Protein AF-A0A370NLX0-F1 (afdb_monomer_lite)

Foldseek 3Di:
DKEKEWADFDDDPVSLPLLLVLCCVPPNDDAPVPPDPVSVPPPSSVVSSVVYHYHHDDDDDPDDIKMKIWDQDPVRDIDIDTDDPVVPDDDPVRVLVVQVSVCVSVVHDPVLSVQLVVCVVVVNNVRSVVSSD

Radius of gyration: 19.08 Å; chains: 1; bounding box: 43×28×51 Å

pLDDT: mean 83.08, std 14.4, range [33.94, 97.5]

Sequence (133 aa):
MLRLTLRHSAGTTKYSVPFMTAYALVHGAPVLDRMDDRVLGDEAVLALAQRVAITENLPDNPGHPLAELTLHAGDGASRHYVFDPMSLKIDEQGIRSKFEQCCAYSSRDGAVVEQAWNAIMQGRIAQALAVLE

Secondary structure (DSSP, 8-state):
-EEEEES-----GGG-HHHHHHHHHHH-S--TTT-SGGGGG-HHHHHHHTTEEEEE-S---SSSPP-EEEEE-TTS-EEEEE--GGGG---HHHHHHHHHHHHHHTT--HHHHHHHHHHHHTT-HHHHHHHH-

Structure (mmCIF, N/CA/C/O backbone):
data_AF-A0A370NLX0-F1
#
_entry.id   AF-A0A370NLX0-F1
#
loop_
_atom_site.group_PDB
_atom_site.id
_atom_site.type_symbol
_atom_site.label_atom_id
_atom_site.label_alt_id
_atom_site.label_comp_id
_atom_site.label_asym_id
_atom_site.label_entity_id
_atom_site.label_seq_id
_atom_site.pdbx_PDB_ins_code
_atom_site.Cartn_x
_atom_site.Cartn_y
_atom_site.Cartn_z
_atom_site.occupancy
_atom_site.B_iso_or_equiv
_atom_site.auth_seq_id
_atom_site.auth_comp_id
_atom_site.auth_asym_id
_atom_site.auth_atom_id
_atom_site.pdbx_PDB_model_num
ATOM 1 N N . MET A 1 1 ? -14.505 -0.691 18.497 1.00 60.09 1 MET A N 1
ATOM 2 C CA . MET A 1 1 ? -14.325 0.631 17.848 1.00 60.09 1 MET A CA 1
ATOM 3 C C . MET A 1 1 ? -12.867 0.724 17.436 1.00 60.09 1 MET A C 1
ATOM 5 O O . MET A 1 1 ? -12.029 0.280 18.211 1.00 60.09 1 MET A O 1
ATOM 9 N N . LEU A 1 2 ? -12.547 1.207 16.237 1.00 63.62 2 LEU A N 1
ATOM 10 C CA . LEU A 1 2 ? -11.152 1.385 15.828 1.00 63.62 2 LEU A CA 1
ATOM 11 C C . LEU A 1 2 ? -10.793 2.858 16.025 1.00 63.62 2 LEU A C 1
ATOM 13 O O . LEU A 1 2 ? -11.513 3.738 15.562 1.00 63.62 2 LEU A O 1
ATOM 17 N N . ARG A 1 3 ? -9.703 3.140 16.728 1.00 65.19 3 ARG A N 1
ATOM 18 C CA . ARG A 1 3 ? -9.207 4.502 16.883 1.00 65.19 3 ARG A CA 1
ATOM 19 C C . ARG A 1 3 ? -7.849 4.587 16.220 1.00 65.19 3 ARG A C 1
ATOM 21 O O . ARG A 1 3 ? -6.907 3.914 16.626 1.00 65.19 3 ARG A O 1
ATOM 28 N N . LEU A 1 4 ? -7.778 5.385 15.173 1.00 59.41 4 LEU A N 1
ATOM 29 C CA . LEU A 1 4 ? -6.555 5.674 14.461 1.00 59.41 4 LEU A CA 1
ATOM 30 C C . LEU A 1 4 ? -6.077 7.057 14.877 1.00 59.41 4 LEU A C 1
ATOM 32 O O . LEU A 1 4 ? -6.850 8.007 14.952 1.00 59.41 4 LEU A O 1
ATOM 36 N N . THR A 1 5 ? -4.797 7.169 15.156 1.00 61.53 5 THR A N 1
ATOM 37 C CA . THR A 1 5 ? -4.191 8.410 15.597 1.00 61.53 5 THR A CA 1
ATOM 38 C C . THR A 1 5 ? -3.148 8.805 14.566 1.00 61.53 5 THR A C 1
ATOM 40 O O . THR A 1 5 ? -2.237 8.035 14.260 1.00 61.53 5 THR A O 1
ATOM 43 N N . LEU A 1 6 ? -3.324 9.984 13.978 1.00 58.28 6 LEU A N 1
ATOM 44 C CA . LEU A 1 6 ? -2.569 10.439 12.817 1.00 58.28 6 LEU A CA 1
ATOM 45 C C . LEU A 1 6 ? -1.998 11.832 13.054 1.00 58.28 6 LEU A C 1
ATOM 47 O O . LEU A 1 6 ? -2.514 12.611 13.855 1.00 58.28 6 LEU A O 1
ATOM 51 N N . ARG A 1 7 ? -0.971 12.173 12.278 1.00 54.81 7 ARG A N 1
ATOM 52 C CA . ARG A 1 7 ? -0.673 13.571 11.953 1.00 54.81 7 ARG A CA 1
ATOM 53 C C . ARG A 1 7 ? -1.624 14.037 10.848 1.00 54.81 7 ARG A C 1
ATOM 55 O O . ARG A 1 7 ? -2.006 13.222 10.014 1.00 54.81 7 ARG A O 1
ATOM 62 N N . HIS A 1 8 ? -1.995 15.316 10.880 1.00 45.94 8 HIS A N 1
ATOM 63 C CA . HIS A 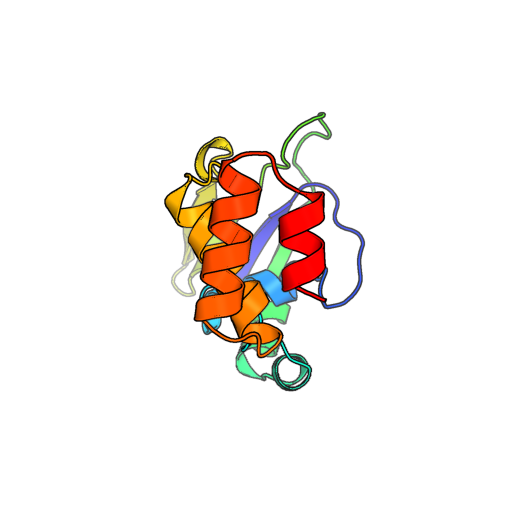1 8 ? -2.893 16.023 9.952 1.00 45.94 8 HIS A CA 1
ATOM 64 C C . HIS A 1 8 ? -3.089 15.328 8.584 1.00 45.94 8 HIS A C 1
ATOM 66 O O . HIS A 1 8 ? -2.131 15.170 7.824 1.00 45.94 8 HIS A O 1
ATOM 72 N N . SER A 1 9 ? -4.325 14.944 8.238 1.00 45.84 9 SER A N 1
ATOM 73 C CA . SER A 1 9 ? -4.642 14.382 6.915 1.00 45.84 9 SER A CA 1
ATOM 74 C C . SER A 1 9 ? -5.835 15.094 6.276 1.00 45.84 9 SER A C 1
ATOM 76 O O . SER A 1 9 ? -6.981 14.861 6.656 1.00 45.84 9 SER A O 1
ATOM 78 N N . ALA A 1 10 ? -5.574 15.928 5.270 1.00 36.59 10 ALA A N 1
ATOM 79 C CA . ALA A 1 10 ? -6.599 16.456 4.374 1.00 36.59 10 ALA A CA 1
ATOM 80 C C . ALA A 1 10 ? -6.546 15.717 3.025 1.00 36.59 10 ALA A C 1
ATOM 82 O O . A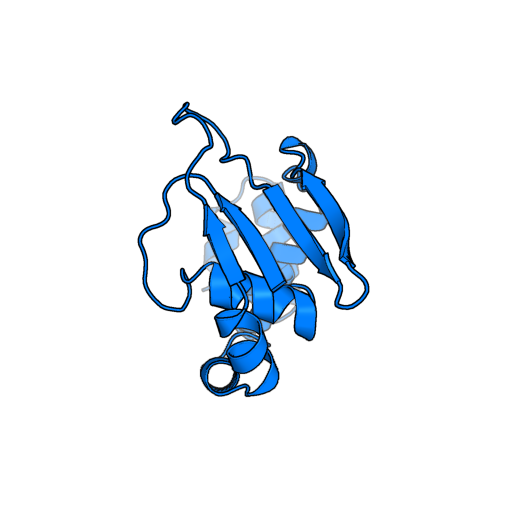LA A 1 10 ? -5.502 15.709 2.373 1.00 36.59 10 ALA A O 1
ATOM 83 N N . GLY A 1 11 ? -7.664 15.128 2.581 1.00 33.94 11 GLY A N 1
ATOM 84 C CA . GLY A 1 11 ? -7.815 14.640 1.203 1.00 33.94 11 GLY A CA 1
ATOM 85 C C . GLY A 1 11 ? -8.965 13.651 0.966 1.00 33.94 11 GLY A C 1
ATOM 86 O O . GLY A 1 11 ? -9.386 12.953 1.878 1.00 33.94 11 GLY A O 1
ATOM 87 N N . THR A 1 12 ? -9.431 13.588 -0.291 1.00 35.47 12 THR A N 1
ATOM 88 C CA . THR A 1 12 ? -10.584 12.830 -0.848 1.00 35.47 12 THR A CA 1
ATOM 89 C C . THR A 1 12 ? -10.526 11.307 -0.638 1.00 35.47 12 THR A C 1
ATOM 91 O O . THR A 1 12 ? -9.562 10.815 -0.104 1.00 35.47 12 THR A O 1
ATOM 94 N N . THR A 1 13 ? -11.519 10.507 -1.042 1.00 46.78 13 THR A N 1
ATOM 95 C CA . THR A 1 13 ? -11.716 9.084 -0.647 1.00 46.78 13 THR A CA 1
ATOM 96 C C . THR A 1 13 ? -10.508 8.131 -0.790 1.00 46.78 13 THR A C 1
ATOM 98 O O . THR A 1 13 ? -10.329 7.267 0.060 1.00 46.78 13 THR A O 1
ATOM 101 N N . LYS A 1 14 ? -9.619 8.316 -1.780 1.00 46.91 14 LYS A N 1
ATOM 102 C CA . LYS A 1 14 ? -8.319 7.595 -1.904 1.00 46.91 14 LYS A CA 1
ATOM 103 C C . LYS A 1 14 ? -7.209 8.107 -0.963 1.00 46.9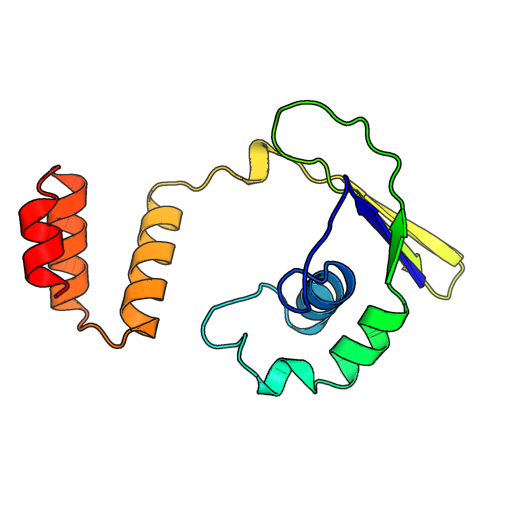1 14 LYS A C 1
ATOM 105 O O . LYS A 1 14 ? -6.166 7.490 -0.797 1.00 46.91 14 LYS A O 1
ATOM 110 N N . TYR A 1 15 ? -7.475 9.238 -0.336 1.00 60.56 15 TYR A N 1
ATOM 111 C CA . TYR A 1 15 ? -6.787 9.869 0.786 1.00 60.56 15 TYR A CA 1
ATOM 112 C C . TYR A 1 15 ? -7.652 9.834 2.069 1.00 60.56 15 TYR A C 1
ATOM 114 O O . TYR A 1 15 ? -7.303 10.469 3.063 1.00 60.56 15 TYR A O 1
ATOM 122 N N . SER A 1 16 ? -8.771 9.089 2.077 1.00 76.56 16 SER A N 1
ATOM 123 C CA . SER A 1 16 ? -9.557 8.862 3.289 1.00 76.56 16 SER A CA 1
ATOM 124 C C . SER A 1 16 ? -8.844 7.803 4.099 1.00 76.56 16 SER A C 1
ATOM 126 O O . SER A 1 16 ? -8.931 6.606 3.814 1.00 76.56 16 SER A O 1
ATOM 128 N N . VAL A 1 17 ? -8.126 8.249 5.122 1.00 82.19 17 VAL A N 1
ATOM 129 C CA . VAL A 1 17 ? -7.456 7.328 6.031 1.00 82.19 17 VAL A CA 1
ATOM 130 C C . VAL A 1 17 ? -8.440 6.331 6.669 1.00 82.19 17 VAL A C 1
ATOM 132 O O . VAL A 1 17 ? -8.116 5.145 6.683 1.00 82.19 17 VAL A O 1
ATOM 135 N N . PRO A 1 18 ? -9.673 6.715 7.069 1.00 88.94 18 PRO A N 1
ATOM 136 C CA . PRO A 1 18 ? -10.682 5.764 7.532 1.00 88.94 18 PRO A CA 1
ATOM 137 C C . PRO A 1 18 ? -10.979 4.647 6.531 1.00 88.94 18 PRO A C 1
ATOM 139 O O . PRO A 1 18 ? -11.005 3.476 6.908 1.00 88.94 18 PRO A O 1
ATOM 142 N N . PHE A 1 19 ? -11.157 4.996 5.254 1.00 89.19 19 PHE A N 1
ATOM 143 C CA . PHE A 1 19 ? -11.440 4.019 4.206 1.00 89.19 19 PHE A CA 1
ATOM 144 C C . PHE A 1 19 ? -10.235 3.111 3.951 1.00 89.19 19 PHE A C 1
ATOM 146 O O . PHE A 1 19 ? -10.378 1.895 3.956 1.00 89.19 19 PHE A O 1
ATOM 153 N N . MET A 1 20 ? -9.038 3.683 3.795 1.00 89.50 20 MET A N 1
ATOM 154 C CA . MET A 1 20 ? -7.819 2.913 3.527 1.00 89.50 20 MET A CA 1
ATOM 155 C C . MET A 1 20 ? -7.452 1.981 4.684 1.00 89.50 20 MET A C 1
ATOM 157 O O . MET A 1 20 ? -7.050 0.841 4.455 1.00 89.50 20 MET A O 1
ATOM 161 N N . THR A 1 21 ? -7.625 2.426 5.932 1.00 89.88 21 THR A N 1
ATOM 162 C CA . THR A 1 21 ? -7.441 1.572 7.111 1.00 89.88 21 THR A CA 1
ATOM 163 C C . THR A 1 21 ? -8.467 0.444 7.142 1.00 89.88 21 THR A C 1
ATOM 165 O O . THR A 1 21 ? -8.095 -0.703 7.379 1.00 89.88 21 THR A O 1
ATOM 168 N N . ALA A 1 22 ? -9.742 0.739 6.880 1.00 91.62 22 ALA A N 1
ATOM 169 C CA . ALA A 1 22 ? -10.780 -0.283 6.827 1.00 91.62 22 ALA A CA 1
ATOM 170 C C . ALA A 1 22 ? -10.523 -1.302 5.709 1.00 91.62 22 ALA A C 1
ATOM 172 O O . ALA A 1 22 ? -10.553 -2.502 5.969 1.00 91.62 22 ALA A O 1
ATOM 173 N N . TYR A 1 23 ? -10.187 -0.837 4.504 1.00 91.81 23 TYR A N 1
ATOM 174 C CA . TYR A 1 23 ? -9.830 -1.691 3.377 1.00 91.81 23 TYR A CA 1
ATOM 175 C C . TYR A 1 23 ? -8.678 -2.626 3.747 1.00 91.81 23 TYR A C 1
ATOM 177 O O . TYR A 1 23 ? -8.794 -3.838 3.578 1.00 91.81 23 TYR A O 1
ATOM 185 N N . ALA A 1 24 ? -7.605 -2.082 4.332 1.00 91.12 24 ALA A N 1
ATOM 186 C CA . ALA A 1 24 ? -6.443 -2.872 4.715 1.00 91.12 24 ALA A CA 1
ATOM 187 C C . ALA A 1 24 ? -6.765 -3.963 5.748 1.00 91.12 24 ALA A C 1
ATOM 189 O O . ALA A 1 24 ? -6.191 -5.050 5.706 1.00 91.12 24 ALA A O 1
ATOM 190 N N . LEU A 1 25 ? -7.698 -3.691 6.663 1.00 90.94 25 LEU A N 1
ATOM 191 C CA . LEU A 1 25 ? -8.142 -4.656 7.668 1.00 90.94 25 LEU A CA 1
ATOM 192 C C . LEU A 1 25 ? -9.079 -5.733 7.104 1.00 90.94 25 LEU A C 1
ATOM 194 O O . LEU A 1 25 ? -9.087 -6.842 7.632 1.00 90.94 25 LEU A O 1
ATOM 198 N N . VAL A 1 26 ? -9.868 -5.422 6.071 1.00 92.31 26 VAL A N 1
ATOM 199 C CA . VAL A 1 26 ? -10.803 -6.377 5.450 1.00 92.31 26 VAL A CA 1
ATOM 200 C C . VAL A 1 26 ? -10.099 -7.244 4.405 1.00 92.31 26 VAL A C 1
ATOM 202 O O . VAL A 1 26 ? -10.255 -8.462 4.414 1.00 92.31 26 VAL A O 1
ATOM 205 N N . HIS A 1 27 ? -9.307 -6.627 3.527 1.00 91.88 27 HIS A N 1
ATOM 206 C CA . HIS A 1 27 ? -8.778 -7.259 2.310 1.00 91.88 27 HIS A CA 1
ATOM 207 C C . HIS A 1 27 ? -7.259 -7.455 2.311 1.00 91.88 27 HIS A C 1
ATOM 209 O O . HIS A 1 27 ? -6.719 -8.118 1.423 1.00 91.88 27 HIS A O 1
ATOM 215 N N . GLY A 1 28 ? -6.554 -6.897 3.296 1.00 90.00 28 GLY A N 1
ATOM 216 C CA . GLY A 1 28 ? -5.095 -6.849 3.312 1.00 90.00 28 GLY A CA 1
ATOM 217 C C . GLY A 1 28 ? -4.533 -5.685 2.491 1.00 90.00 28 GLY A C 1
ATOM 218 O O . GLY A 1 28 ? -5.198 -4.680 2.257 1.00 90.00 28 GLY A O 1
ATOM 219 N N . ALA A 1 29 ? -3.268 -5.787 2.080 1.00 86.19 29 ALA A N 1
ATOM 220 C CA . ALA A 1 29 ? -2.555 -4.668 1.466 1.00 86.19 29 ALA A CA 1
ATOM 221 C C . ALA A 1 29 ? -3.265 -4.122 0.203 1.00 86.19 29 ALA A C 1
ATOM 223 O O . ALA A 1 29 ? -3.685 -4.909 -0.651 1.00 86.19 29 ALA A O 1
ATOM 224 N N . PRO A 1 30 ? -3.373 -2.787 0.044 1.00 84.81 30 PRO A N 1
ATOM 225 C CA . PRO A 1 30 ? -3.858 -2.191 -1.194 1.00 84.81 30 PRO A CA 1
ATOM 226 C C . PRO A 1 30 ? -2.862 -2.454 -2.326 1.00 84.81 30 PRO A C 1
ATOM 228 O O . PRO A 1 30 ? -1.671 -2.172 -2.203 1.00 84.81 30 PRO A O 1
ATOM 231 N N . VAL A 1 31 ? -3.367 -2.990 -3.432 1.00 84.44 31 VAL A N 1
ATOM 232 C CA . VAL A 1 31 ? -2.612 -3.316 -4.648 1.00 84.44 31 VAL A CA 1
ATOM 233 C C . VAL A 1 31 ? -3.390 -2.814 -5.865 1.00 84.44 31 VAL A C 1
ATOM 235 O O . VAL A 1 31 ? -4.615 -2.693 -5.808 1.00 84.44 31 VAL A O 1
ATOM 238 N N . LEU A 1 32 ? -2.678 -2.458 -6.941 1.00 83.44 32 LEU A N 1
ATOM 239 C CA . LEU A 1 32 ? -3.243 -1.730 -8.089 1.00 83.44 32 LEU A CA 1
ATOM 240 C C . LEU A 1 32 ? -4.428 -2.451 -8.749 1.00 83.44 32 LEU A C 1
ATOM 242 O O . LEU A 1 32 ? -5.385 -1.806 -9.158 1.00 83.44 32 LEU A O 1
ATOM 246 N N . ASP A 1 33 ? -4.387 -3.778 -8.816 1.00 80.50 33 ASP A N 1
ATOM 247 C CA . ASP A 1 33 ? -5.411 -4.629 -9.429 1.00 80.50 33 ASP A CA 1
ATOM 248 C C . ASP A 1 33 ? -6.690 -4.778 -8.585 1.00 80.50 33 ASP A C 1
ATOM 250 O O . ASP A 1 33 ? -7.706 -5.254 -9.091 1.00 80.50 33 ASP A O 1
ATOM 254 N N . ARG A 1 34 ? -6.657 -4.382 -7.307 1.00 79.88 34 ARG A N 1
ATOM 255 C CA . ARG A 1 34 ? -7.790 -4.515 -6.370 1.00 79.88 34 ARG A CA 1
ATOM 256 C C . ARG A 1 34 ? -8.362 -3.185 -5.896 1.00 79.88 34 ARG A C 1
ATOM 258 O O . ARG A 1 34 ? -9.378 -3.175 -5.209 1.00 79.88 34 ARG A O 1
ATOM 265 N N . MET A 1 35 ? -7.726 -2.071 -6.247 1.00 81.56 35 MET A N 1
ATOM 266 C CA . MET A 1 35 ? -8.147 -0.735 -5.830 1.00 81.56 35 MET A CA 1
ATOM 267 C C . MET A 1 35 ? -8.787 0.022 -7.000 1.00 81.56 35 MET A C 1
ATOM 269 O O . MET A 1 35 ? -8.276 1.049 -7.444 1.00 81.56 35 MET A O 1
ATOM 273 N N . ASP A 1 36 ? -9.901 -0.516 -7.501 1.00 82.12 36 ASP A N 1
ATOM 274 C CA . ASP A 1 36 ? -10.739 0.105 -8.532 1.00 82.12 36 ASP A CA 1
ATOM 275 C C . ASP A 1 36 ? -12.045 0.678 -7.950 1.00 82.12 36 ASP A C 1
ATOM 277 O O . ASP A 1 36 ? -12.329 0.538 -6.761 1.00 82.12 36 ASP A O 1
ATOM 281 N N . ASP A 1 37 ? -12.863 1.322 -8.784 1.00 83.06 37 ASP A N 1
ATOM 282 C CA . ASP A 1 37 ? -14.086 2.004 -8.341 1.00 83.06 37 ASP A CA 1
ATOM 283 C C . ASP A 1 37 ? -15.109 1.080 -7.660 1.00 83.06 37 ASP A C 1
ATOM 285 O O . ASP A 1 37 ? -15.928 1.553 -6.869 1.00 83.06 37 ASP A O 1
ATOM 289 N N . ARG A 1 38 ? -15.062 -0.239 -7.899 1.00 83.19 38 ARG A N 1
ATOM 290 C CA . ARG A 1 38 ? -15.974 -1.198 -7.251 1.00 83.19 38 ARG A CA 1
ATOM 291 C C . ARG A 1 38 ? -15.728 -1.260 -5.751 1.00 83.19 38 ARG A C 1
ATOM 293 O O . ARG A 1 38 ? -16.671 -1.446 -4.986 1.00 83.19 38 ARG A O 1
ATOM 300 N N . VAL A 1 39 ? -14.483 -1.049 -5.324 1.00 85.44 39 VAL A N 1
ATOM 301 C CA . VAL A 1 39 ? -14.107 -1.075 -3.909 1.00 85.44 39 VAL A CA 1
ATOM 302 C C . VAL A 1 39 ? -14.793 0.030 -3.109 1.00 85.44 39 VAL A C 1
ATOM 304 O O . VAL A 1 39 ? -15.046 -0.131 -1.918 1.00 85.44 39 VAL A O 1
ATOM 307 N N . LEU A 1 40 ? -15.148 1.142 -3.761 1.00 85.06 40 LEU A N 1
ATOM 308 C CA . LEU A 1 40 ? -15.808 2.279 -3.118 1.00 85.06 40 LEU A CA 1
ATOM 309 C C . LEU A 1 40 ? -17.220 1.934 -2.625 1.00 85.06 40 LEU A C 1
ATOM 311 O O . LEU A 1 40 ? -17.733 2.617 -1.740 1.00 85.06 40 LEU A O 1
ATOM 315 N N . GLY A 1 41 ? -17.836 0.891 -3.190 1.00 88.56 41 GLY A N 1
ATOM 316 C CA . GLY A 1 41 ? -19.139 0.369 -2.786 1.00 88.56 41 GLY A CA 1
ATOM 317 C C . GLY A 1 41 ? -19.076 -0.850 -1.864 1.00 88.56 41 GLY A C 1
ATOM 318 O O . GLY A 1 41 ? -20.121 -1.425 -1.579 1.00 88.56 41 GLY A O 1
ATOM 319 N N . ASP A 1 42 ? -17.890 -1.275 -1.417 1.00 92.00 42 ASP A N 1
ATOM 320 C CA . ASP A 1 42 ? -17.751 -2.462 -0.571 1.00 92.00 42 ASP A CA 1
ATOM 321 C C . ASP A 1 42 ? -18.375 -2.230 0.815 1.00 92.00 42 ASP A C 1
ATOM 323 O O . ASP A 1 42 ? -17.862 -1.465 1.636 1.00 92.00 42 ASP A O 1
ATOM 327 N N . GLU A 1 43 ? -19.490 -2.911 1.087 1.00 94.69 43 GLU A N 1
ATOM 328 C CA . GLU A 1 43 ? -20.261 -2.746 2.322 1.00 94.69 43 GLU A CA 1
ATOM 329 C C . GLU A 1 43 ? -19.455 -3.073 3.584 1.00 94.69 43 GLU A C 1
ATOM 331 O O . GLU A 1 43 ? -19.610 -2.393 4.601 1.00 94.69 43 GLU A O 1
ATOM 336 N N . ALA A 1 44 ? -18.569 -4.074 3.539 1.00 93.38 44 ALA A N 1
ATOM 337 C CA . ALA A 1 44 ? -17.758 -4.457 4.690 1.00 93.38 44 ALA A CA 1
ATOM 338 C C . ALA A 1 44 ? -16.700 -3.389 4.992 1.00 93.38 44 ALA A C 1
ATOM 340 O O . ALA A 1 44 ? -16.496 -3.020 6.156 1.00 93.38 44 ALA A O 1
ATOM 341 N N . VAL A 1 45 ? -16.072 -2.845 3.946 1.00 92.50 45 VAL A N 1
ATOM 342 C CA . VAL A 1 45 ? -15.119 -1.735 4.069 1.00 92.50 45 VAL A CA 1
ATOM 343 C C . VAL A 1 45 ? -15.825 -0.482 4.578 1.00 92.50 45 VAL A C 1
ATOM 345 O O . VAL A 1 45 ? -15.352 0.134 5.532 1.00 92.50 45 VAL A O 1
ATOM 348 N N . LEU A 1 46 ? -16.979 -0.124 4.011 1.00 92.06 46 LEU A N 1
ATOM 349 C CA . LEU A 1 46 ? -17.752 1.050 4.421 1.00 92.06 46 LEU A CA 1
ATOM 350 C C . LEU A 1 46 ? -18.235 0.941 5.875 1.00 92.06 46 LEU A C 1
ATOM 352 O O . LEU A 1 46 ? -18.080 1.890 6.649 1.00 92.06 46 LEU A O 1
ATOM 356 N N . ALA A 1 47 ? -18.758 -0.219 6.281 1.00 92.81 47 ALA A N 1
ATOM 357 C CA . ALA A 1 47 ? -19.200 -0.464 7.652 1.00 92.81 47 ALA A CA 1
ATOM 358 C C . ALA A 1 47 ? -18.043 -0.381 8.659 1.00 92.81 47 ALA A C 1
ATOM 360 O O . ALA A 1 47 ? -18.212 0.144 9.764 1.00 92.81 47 ALA A O 1
ATOM 361 N N . LEU A 1 48 ? -16.853 -0.873 8.300 1.00 91.56 48 LEU A N 1
ATOM 362 C CA . LEU A 1 48 ? -15.680 -0.752 9.161 1.00 91.56 48 LEU A CA 1
ATOM 363 C C . LEU A 1 48 ? -15.130 0.681 9.180 1.00 91.56 48 LEU A C 1
ATOM 365 O O . LEU A 1 48 ? -14.776 1.164 10.255 1.00 91.56 48 LEU A O 1
ATOM 369 N N . ALA A 1 49 ? -15.122 1.382 8.044 1.00 91.25 49 ALA A N 1
ATOM 370 C CA . ALA A 1 49 ? -14.654 2.764 7.926 1.00 91.25 49 ALA A CA 1
ATOM 371 C C . ALA A 1 49 ? -15.437 3.716 8.842 1.00 91.25 49 ALA A C 1
ATOM 373 O O . ALA A 1 49 ? -14.835 4.557 9.507 1.00 91.25 49 ALA A O 1
ATOM 374 N N . GLN A 1 50 ? -16.755 3.527 8.972 1.00 90.19 50 GLN A N 1
ATOM 375 C CA . GLN A 1 50 ? -17.603 4.296 9.899 1.00 90.19 50 GLN A CA 1
ATOM 376 C C . GLN A 1 50 ? -17.210 4.128 11.377 1.00 90.19 50 GLN A C 1
ATOM 378 O O . GLN A 1 50 ? -17.589 4.936 12.223 1.00 90.19 50 GLN A O 1
ATOM 383 N N . ARG A 1 51 ? -16.456 3.077 11.712 1.00 90.81 51 ARG A N 1
ATOM 384 C CA . ARG A 1 51 ? -16.001 2.777 13.077 1.00 90.81 51 ARG A CA 1
ATOM 385 C C . ARG A 1 51 ? -14.581 3.265 13.345 1.00 90.81 51 ARG A C 1
ATOM 387 O O . ARG A 1 51 ? -14.100 3.034 14.458 1.00 90.81 51 ARG A O 1
ATOM 394 N N . VAL A 1 52 ? -13.923 3.872 12.353 1.00 89.25 52 VAL A N 1
ATOM 395 C CA . VAL A 1 52 ? -12.583 4.451 12.466 1.00 89.25 52 VAL A CA 1
ATOM 396 C C . VAL A 1 52 ? -12.704 5.906 12.903 1.00 89.25 52 VAL A C 1
ATOM 398 O O . VAL A 1 52 ? -13.207 6.749 12.167 1.00 89.25 52 VAL A O 1
ATOM 401 N N . ALA A 1 53 ? -12.217 6.210 14.100 1.00 86.19 53 ALA A N 1
ATOM 402 C CA . ALA A 1 53 ? -12.090 7.582 14.583 1.00 86.19 53 ALA A CA 1
ATOM 403 C C . ALA A 1 53 ? -10.647 8.063 14.421 1.00 86.19 53 ALA A C 1
ATOM 405 O O . ALA A 1 53 ? -9.736 7.352 14.843 1.00 86.19 53 ALA A O 1
ATOM 406 N N . ILE A 1 54 ? -10.447 9.262 13.867 1.00 83.31 54 ILE A N 1
ATOM 407 C CA . ILE A 1 54 ? -9.127 9.900 13.773 1.00 83.31 54 ILE A CA 1
ATOM 408 C C . ILE A 1 54 ? -8.877 10.741 15.025 1.00 83.31 54 ILE A C 1
ATOM 410 O O . ILE A 1 54 ? -9.761 11.450 15.501 1.00 83.31 54 ILE A O 1
ATOM 414 N N . THR A 1 55 ? -7.675 10.661 15.584 1.00 79.31 55 THR A N 1
ATOM 415 C CA . THR A 1 55 ? -7.193 11.577 16.623 1.00 79.31 55 THR A CA 1
ATOM 416 C C . THR A 1 55 ? -5.917 12.254 16.152 1.00 79.31 55 THR A C 1
ATOM 418 O O . THR A 1 55 ? -4.954 11.580 15.805 1.00 79.31 55 THR A O 1
ATOM 421 N N . GLU A 1 56 ? -5.912 13.583 16.155 1.00 74.31 56 GLU A N 1
ATOM 422 C CA . GLU A 1 56 ? -4.761 14.397 15.765 1.00 74.31 56 GLU A CA 1
ATOM 423 C C . GLU A 1 56 ? -4.021 14.874 17.016 1.00 74.31 56 GLU A C 1
ATOM 425 O O . GLU A 1 56 ? -4.330 15.922 17.575 1.00 74.31 56 GLU A O 1
ATOM 430 N N . ASN A 1 57 ? -3.094 14.066 17.524 1.00 71.19 57 ASN A N 1
ATOM 431 C CA . ASN A 1 57 ? -2.363 14.374 18.763 1.00 71.19 57 ASN A CA 1
ATOM 432 C C . ASN A 1 57 ? -0.839 14.203 18.632 1.00 71.19 57 ASN A C 1
ATOM 434 O O . ASN A 1 57 ? -0.121 14.343 19.622 1.00 71.19 57 ASN A O 1
ATOM 438 N N . LEU A 1 58 ? -0.348 13.879 17.433 1.00 67.06 58 LEU A N 1
ATOM 439 C CA . LEU A 1 58 ? 1.072 13.672 17.181 1.00 67.06 58 LEU A CA 1
ATOM 440 C C . LEU A 1 58 ? 1.742 15.007 16.815 1.00 67.06 58 LEU A C 1
ATOM 442 O O . LEU A 1 58 ? 1.169 15.776 16.043 1.00 67.06 58 LEU A O 1
ATOM 446 N N . PRO A 1 59 ? 2.950 15.290 17.338 1.00 66.56 59 PRO A N 1
ATOM 447 C CA . PRO A 1 59 ? 3.631 16.565 17.123 1.00 66.56 59 PRO A CA 1
ATOM 448 C C . PRO A 1 59 ? 3.960 16.779 15.645 1.00 66.56 59 PRO A C 1
ATOM 450 O O . PRO A 1 59 ? 4.411 15.851 14.977 1.00 66.56 59 PRO A O 1
ATOM 453 N N . ASP A 1 60 ? 3.778 17.998 15.142 1.00 64.88 60 ASP A N 1
ATOM 454 C CA . ASP A 1 60 ? 4.074 18.350 13.752 1.00 64.88 60 ASP A CA 1
ATOM 455 C C . ASP A 1 60 ? 5.574 18.639 13.566 1.00 64.88 60 ASP A C 1
ATOM 457 O O . ASP A 1 60 ? 6.043 19.763 13.722 1.00 64.88 60 ASP A O 1
ATOM 461 N N . ASN A 1 61 ? 6.347 17.581 13.303 1.00 63.56 61 ASN A N 1
ATOM 462 C CA . ASN A 1 61 ? 7.796 17.647 13.086 1.00 63.56 61 ASN A CA 1
ATOM 463 C C . ASN A 1 61 ? 8.167 17.155 11.674 1.00 63.56 61 ASN A C 1
ATOM 465 O O . ASN A 1 61 ? 7.572 16.177 11.213 1.00 63.56 61 ASN A O 1
ATOM 469 N N . PRO A 1 62 ? 9.196 17.720 11.014 1.00 62.47 62 PRO A N 1
ATOM 470 C CA . PRO A 1 62 ? 9.669 17.227 9.720 1.00 62.47 62 PRO A CA 1
ATOM 471 C C . PRO A 1 62 ? 10.125 15.757 9.796 1.00 62.47 62 PRO A C 1
ATOM 473 O O . PRO A 1 62 ? 10.790 15.355 10.750 1.00 62.47 62 PRO A O 1
ATOM 476 N N . GLY A 1 63 ? 9.769 14.955 8.786 1.00 65.38 63 GLY A N 1
ATOM 477 C CA . GLY A 1 63 ? 10.076 13.520 8.706 1.00 65.38 63 GLY A CA 1
ATOM 478 C C . GLY A 1 63 ? 8.864 12.666 8.318 1.00 65.38 63 GLY A C 1
ATOM 479 O O . GLY A 1 63 ? 7.806 13.196 7.979 1.00 65.38 63 GLY A O 1
ATOM 480 N N . HIS A 1 64 ? 9.008 11.336 8.354 1.00 59.19 64 HIS A N 1
ATOM 481 C CA . HIS A 1 64 ? 7.881 10.429 8.113 1.00 59.19 64 HIS A CA 1
ATOM 482 C C . HIS A 1 64 ? 6.836 10.573 9.229 1.00 59.19 64 HIS A C 1
ATOM 484 O O . HIS A 1 64 ? 7.204 10.539 10.408 1.00 59.19 64 HIS A O 1
ATOM 490 N N . PRO A 1 65 ? 5.544 10.732 8.890 1.00 64.44 65 PRO A N 1
ATOM 491 C CA . PRO A 1 65 ? 4.511 10.853 9.900 1.00 64.44 65 PRO A CA 1
ATOM 492 C C . PRO A 1 65 ? 4.417 9.540 10.676 1.00 64.44 65 PRO A C 1
ATOM 494 O O . PRO A 1 65 ? 4.239 8.471 10.093 1.00 64.44 65 PRO A O 1
ATOM 497 N N . LEU A 1 66 ? 4.541 9.625 12.001 1.00 70.56 66 LEU A N 1
ATOM 498 C CA . LEU A 1 66 ? 4.166 8.515 12.866 1.00 70.56 66 LEU A CA 1
ATOM 499 C C . LEU A 1 66 ? 2.657 8.290 12.721 1.00 70.56 66 LEU A C 1
ATOM 501 O O . LEU A 1 66 ? 1.885 9.246 12.618 1.00 70.56 66 LEU A O 1
ATOM 505 N N . ALA A 1 67 ? 2.258 7.025 12.700 1.00 76.44 67 ALA A N 1
ATOM 506 C CA . ALA A 1 67 ? 0.868 6.616 12.760 1.00 76.44 67 ALA A CA 1
ATOM 507 C C . ALA A 1 67 ? 0.730 5.599 13.886 1.00 76.44 67 ALA A C 1
ATOM 509 O O . ALA A 1 67 ? 1.537 4.674 14.010 1.00 76.44 67 ALA A O 1
ATOM 510 N N . GLU A 1 68 ? -0.297 5.774 14.703 1.00 85.75 68 GLU A N 1
ATOM 511 C CA . GLU A 1 68 ? -0.632 4.828 15.754 1.00 85.75 68 GLU A CA 1
ATOM 512 C C . GLU A 1 68 ? -2.031 4.282 15.502 1.00 85.75 68 GLU A C 1
ATOM 514 O O . GLU A 1 68 ? -2.959 5.008 15.133 1.00 85.75 68 GLU A O 1
ATOM 519 N N . LEU A 1 69 ? -2.198 2.986 15.725 1.00 87.94 69 LEU A N 1
ATOM 520 C CA . LEU A 1 69 ? -3.469 2.302 15.595 1.00 87.94 69 LEU A CA 1
ATOM 521 C C . LEU A 1 69 ? -3.843 1.681 16.934 1.00 87.94 69 LEU A C 1
ATOM 523 O O . LEU A 1 69 ? -3.123 0.844 17.471 1.00 87.94 69 LEU A O 1
ATOM 527 N N . THR A 1 70 ? -5.011 2.049 17.448 1.00 89.88 70 THR A N 1
ATOM 528 C CA . THR A 1 70 ? -5.613 1.413 18.617 1.00 89.88 70 THR A CA 1
ATOM 529 C C . THR A 1 70 ? -6.875 0.665 18.211 1.00 89.88 70 THR A C 1
ATOM 531 O O . THR A 1 70 ? -7.863 1.239 17.750 1.00 89.88 70 THR A O 1
ATOM 534 N N . LEU A 1 71 ? -6.859 -0.647 18.404 1.00 89.56 71 LEU A N 1
ATOM 535 C CA . LEU A 1 71 ? -8.003 -1.519 18.190 1.00 89.56 71 LEU A CA 1
ATOM 536 C C . LEU A 1 71 ? -8.715 -1.750 19.520 1.00 89.56 71 LEU A C 1
ATOM 538 O O . LEU A 1 71 ? -8.119 -2.322 20.427 1.00 89.56 71 LEU A O 1
ATOM 542 N N . HIS A 1 72 ? -9.989 -1.363 19.619 1.00 88.88 72 HIS A N 1
ATOM 543 C CA . HIS A 1 72 ? -10.851 -1.732 20.744 1.00 88.88 72 HIS A CA 1
ATOM 544 C C . HIS A 1 72 ? -11.796 -2.862 20.329 1.00 88.88 72 HIS A C 1
ATOM 546 O O . HIS A 1 72 ? -12.671 -2.668 19.468 1.00 88.88 72 HIS A O 1
ATOM 552 N N . ALA A 1 73 ? -11.621 -4.024 20.950 1.00 81.88 73 ALA A N 1
ATOM 553 C CA . ALA A 1 73 ? -12.467 -5.194 20.776 1.00 81.88 73 ALA A CA 1
ATOM 554 C C . ALA A 1 73 ? -13.777 -5.066 21.579 1.00 81.88 73 ALA A C 1
ATOM 556 O O . ALA A 1 73 ? -13.913 -4.228 22.472 1.00 81.88 73 ALA A O 1
ATOM 557 N N . GLY A 1 74 ? -14.788 -5.853 21.197 1.00 77.62 74 GLY A N 1
ATOM 558 C CA . GLY A 1 74 ? -16.124 -5.811 21.811 1.00 77.62 74 GLY A CA 1
ATOM 559 C C . GLY A 1 74 ? -16.179 -6.361 23.240 1.00 77.62 74 GLY A C 1
ATOM 560 O O . GLY A 1 74 ? -17.148 -6.114 23.945 1.00 77.62 74 GLY A O 1
ATOM 561 N N . ASP A 1 75 ? -15.133 -7.064 23.664 1.00 83.50 75 ASP A N 1
ATOM 562 C CA . ASP A 1 75 ? -14.923 -7.589 25.017 1.00 83.50 75 ASP A CA 1
ATOM 563 C C . ASP A 1 75 ? -14.272 -6.564 25.968 1.00 83.50 75 ASP A C 1
ATOM 565 O O . ASP A 1 75 ? -13.982 -6.879 27.119 1.00 83.50 75 ASP A O 1
ATOM 569 N N . GLY A 1 76 ? -14.029 -5.337 25.493 1.00 80.62 76 GLY A N 1
ATOM 570 C CA . GLY A 1 76 ? -13.354 -4.283 26.248 1.00 80.62 76 GLY A CA 1
ATOM 571 C C . GLY A 1 76 ? -11.825 -4.324 26.165 1.00 80.62 76 GLY A C 1
ATOM 572 O O . GLY A 1 76 ? -11.180 -3.401 26.662 1.00 80.62 76 GLY A O 1
ATOM 573 N N . ALA A 1 77 ? -11.226 -5.323 25.508 1.00 86.50 77 ALA A N 1
ATOM 574 C CA . ALA A 1 77 ? -9.784 -5.365 25.301 1.00 86.50 77 ALA A CA 1
ATOM 575 C C . ALA A 1 77 ? -9.328 -4.295 24.296 1.00 86.50 77 ALA A C 1
ATOM 577 O O . ALA A 1 77 ? -10.011 -3.995 23.310 1.00 86.50 77 ALA A O 1
ATOM 578 N N . SER A 1 78 ? -8.133 -3.742 24.516 1.00 89.44 78 SER A N 1
ATOM 579 C CA . SER A 1 78 ? -7.476 -2.840 23.572 1.00 89.44 78 SER A CA 1
ATOM 580 C C . SER A 1 78 ? -6.107 -3.368 23.154 1.00 89.44 78 SER A C 1
ATOM 582 O O . SER A 1 78 ? -5.381 -3.980 23.936 1.00 89.44 78 SER A O 1
ATOM 584 N N . ARG A 1 79 ? -5.755 -3.142 21.889 1.00 90.25 79 ARG A N 1
ATOM 585 C CA . ARG A 1 79 ? -4.412 -3.386 21.354 1.00 90.25 79 ARG A CA 1
ATOM 586 C C . ARG A 1 79 ? -3.914 -2.116 20.697 1.00 90.25 79 ARG A C 1
ATOM 588 O O . ARG A 1 79 ? -4.666 -1.481 19.962 1.00 90.25 79 ARG A O 1
ATOM 595 N N . HIS A 1 80 ? -2.668 -1.767 20.968 1.00 89.31 80 HIS A N 1
ATOM 596 C CA . HIS A 1 80 ? -2.040 -0.555 20.471 1.00 89.31 80 HIS A CA 1
ATOM 597 C C . HIS A 1 80 ? -0.835 -0.920 19.608 1.00 89.31 80 HIS A C 1
ATOM 599 O O . HIS A 1 80 ? -0.019 -1.755 19.998 1.00 89.31 80 HIS A O 1
ATOM 605 N N . TYR A 1 81 ? -0.753 -0.307 18.435 1.00 87.69 81 TYR A N 1
ATOM 606 C CA . TYR A 1 81 ? 0.273 -0.541 17.434 1.00 87.69 81 TYR A CA 1
ATOM 607 C C . TYR A 1 81 ? 0.874 0.800 17.041 1.00 87.69 81 TYR A C 1
ATOM 609 O O . TYR A 1 81 ? 0.145 1.721 16.676 1.00 87.69 81 TYR A O 1
ATOM 617 N N . VAL A 1 82 ? 2.199 0.888 17.087 1.00 84.31 82 VAL A N 1
ATOM 618 C CA . VAL A 1 82 ? 2.951 2.069 16.663 1.00 84.31 82 VAL A CA 1
ATOM 619 C C . VAL A 1 82 ? 3.695 1.708 15.391 1.00 84.31 82 VAL A C 1
ATOM 621 O O . VAL A 1 82 ? 4.350 0.667 15.322 1.00 84.31 82 VAL A O 1
ATOM 624 N N . PHE A 1 83 ? 3.569 2.554 14.378 1.00 81.88 83 PHE A N 1
ATOM 625 C CA . PHE A 1 83 ? 4.318 2.408 13.144 1.00 81.88 83 PHE A CA 1
ATOM 626 C C . PHE A 1 83 ? 5.824 2.594 13.380 1.00 81.88 83 PHE A C 1
ATOM 628 O O . PHE A 1 83 ? 6.232 3.569 14.011 1.00 81.88 83 PHE A O 1
ATOM 635 N N . ASP A 1 84 ? 6.641 1.692 12.831 1.00 81.75 84 ASP A N 1
ATOM 636 C CA . ASP A 1 84 ? 8.099 1.825 12.805 1.00 81.75 84 ASP A CA 1
ATOM 637 C C . ASP A 1 84 ? 8.542 2.458 11.473 1.00 81.75 84 ASP A C 1
ATOM 639 O O . ASP A 1 84 ? 8.451 1.807 10.433 1.00 81.75 84 ASP A O 1
ATOM 643 N N . PRO A 1 85 ? 9.079 3.693 11.462 1.00 72.06 85 PRO A N 1
ATOM 644 C CA . PRO A 1 85 ? 9.579 4.327 10.242 1.00 72.06 85 PRO A CA 1
ATOM 645 C C . PRO A 1 85 ? 10.653 3.517 9.507 1.00 72.06 85 PRO A C 1
ATOM 647 O O . PRO A 1 85 ? 10.801 3.655 8.292 1.00 72.06 85 PRO A O 1
ATOM 650 N N . MET A 1 86 ? 11.398 2.657 10.209 1.00 74.56 86 MET A N 1
ATOM 651 C CA . MET A 1 86 ? 12.399 1.788 9.587 1.00 74.56 86 MET A CA 1
ATOM 652 C C . MET A 1 86 ? 11.769 0.708 8.706 1.00 74.56 86 MET A C 1
ATOM 654 O O . MET A 1 86 ? 12.441 0.202 7.805 1.00 74.56 86 MET A O 1
ATOM 658 N N . SER A 1 87 ? 10.476 0.421 8.882 1.00 75.19 87 SER A N 1
ATOM 659 C CA . SER A 1 87 ? 9.721 -0.492 8.024 1.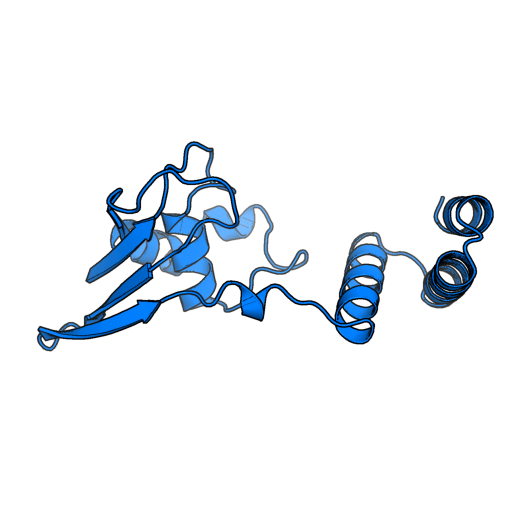00 75.19 87 SER A CA 1
ATOM 660 C C . SER A 1 87 ? 9.438 0.077 6.626 1.00 75.19 87 SER A C 1
ATOM 662 O O . SER A 1 87 ? 8.883 -0.632 5.792 1.00 75.19 87 SER A O 1
ATOM 664 N N . LEU A 1 88 ? 9.786 1.342 6.344 1.00 74.88 88 LEU A N 1
ATOM 665 C CA . LEU A 1 88 ? 9.678 1.937 5.000 1.00 74.88 88 LEU A CA 1
ATOM 666 C C . LEU A 1 88 ? 10.838 1.568 4.077 1.00 74.88 88 LEU A C 1
ATOM 668 O O . LEU A 1 88 ? 10.800 1.885 2.887 1.00 74.88 88 LEU A O 1
ATOM 672 N N . LYS A 1 89 ? 11.887 0.935 4.608 1.00 81.38 89 LYS A N 1
ATOM 673 C CA . LYS A 1 89 ? 13.013 0.499 3.790 1.00 81.38 89 LYS A CA 1
ATOM 674 C C . LYS A 1 89 ? 12.562 -0.635 2.881 1.00 81.38 89 LYS A C 1
ATOM 676 O O . LYS A 1 89 ? 12.251 -1.727 3.342 1.00 81.38 89 LYS A O 1
ATOM 681 N N . ILE A 1 90 ? 12.557 -0.349 1.588 1.00 85.31 90 ILE A N 1
ATOM 682 C CA . ILE A 1 90 ? 12.387 -1.342 0.540 1.00 85.31 90 ILE A CA 1
ATOM 683 C C . ILE A 1 90 ? 13.777 -1.737 0.041 1.00 85.31 90 ILE A C 1
ATOM 685 O O . ILE A 1 90 ? 14.607 -0.873 -0.251 1.00 85.31 90 ILE A O 1
ATOM 689 N N . ASP A 1 91 ? 14.060 -3.034 0.023 1.00 91.06 91 ASP A N 1
ATOM 690 C CA . ASP A 1 91 ? 15.292 -3.556 -0.556 1.00 91.06 91 ASP A CA 1
ATOM 691 C C . ASP A 1 91 ? 15.197 -3.599 -2.088 1.00 91.06 91 ASP A C 1
ATOM 693 O O . ASP A 1 91 ? 14.159 -3.303 -2.685 1.00 91.06 91 ASP A O 1
ATOM 697 N N . GLU A 1 92 ? 16.299 -3.947 -2.749 1.00 92.25 92 GLU A N 1
ATOM 698 C CA . GLU A 1 92 ? 16.344 -4.024 -4.211 1.00 92.25 92 GLU A CA 1
ATOM 699 C C . GLU A 1 92 ? 15.283 -4.982 -4.769 1.00 92.25 92 GLU A C 1
ATOM 701 O O . GLU A 1 92 ? 14.615 -4.662 -5.753 1.00 92.25 92 GLU A O 1
ATOM 706 N N . GLN A 1 93 ? 15.069 -6.122 -4.104 1.00 93.38 93 GLN A N 1
ATOM 707 C CA . GLN A 1 93 ? 14.054 -7.093 -4.499 1.00 93.38 93 GLN A CA 1
ATOM 708 C C . GLN A 1 93 ? 12.644 -6.493 -4.426 1.00 93.38 93 GLN A C 1
ATOM 710 O O . GLN A 1 93 ? 11.843 -6.679 -5.344 1.00 93.38 93 GLN A O 1
ATOM 715 N N . GLY A 1 94 ? 12.334 -5.744 -3.370 1.00 92.00 94 GLY A N 1
ATOM 716 C CA . GLY A 1 94 ? 11.070 -5.037 -3.233 1.00 92.00 94 GLY A CA 1
ATOM 717 C C . GLY A 1 94 ? 10.897 -3.948 -4.293 1.00 92.00 94 GLY A C 1
ATOM 718 O O . GLY A 1 94 ? 9.809 -3.816 -4.857 1.00 92.00 94 GLY A O 1
ATOM 719 N N . ILE A 1 95 ? 11.956 -3.195 -4.614 1.00 94.25 95 ILE A N 1
ATOM 720 C CA . ILE A 1 95 ? 11.925 -2.172 -5.675 1.00 94.25 95 ILE A CA 1
ATOM 721 C C . ILE A 1 95 ? 11.632 -2.831 -7.024 1.00 94.25 95 ILE A C 1
ATOM 723 O O . ILE A 1 95 ? 10.754 -2.363 -7.752 1.00 94.25 95 ILE A O 1
ATOM 727 N N . ARG A 1 96 ? 12.316 -3.938 -7.327 1.00 95.88 96 ARG A N 1
ATOM 728 C CA . ARG A 1 96 ? 12.101 -4.726 -8.543 1.00 95.88 96 ARG A CA 1
ATOM 729 C C . ARG A 1 96 ? 10.676 -5.249 -8.633 1.00 95.88 96 ARG A C 1
ATOM 731 O O . ARG A 1 96 ? 10.002 -5.013 -9.629 1.00 95.88 96 ARG A O 1
ATOM 738 N N . SER A 1 97 ? 10.193 -5.879 -7.566 1.00 93.62 97 SER A N 1
ATOM 739 C CA . SER A 1 97 ? 8.829 -6.405 -7.500 1.00 93.62 97 SER A CA 1
ATOM 740 C C . SER A 1 97 ? 7.794 -5.302 -7.743 1.00 93.62 97 SER A C 1
ATOM 742 O O . SER A 1 97 ? 6.862 -5.480 -8.524 1.00 93.62 97 SER A O 1
ATOM 744 N N . LYS A 1 98 ? 7.988 -4.111 -7.158 1.00 91.69 98 LYS A N 1
ATOM 745 C CA . LYS A 1 98 ? 7.117 -2.955 -7.407 1.00 91.69 98 LYS A CA 1
ATOM 746 C C . LYS A 1 98 ? 7.169 -2.488 -8.866 1.00 91.69 98 LYS A C 1
ATOM 748 O O . LYS A 1 98 ? 6.127 -2.169 -9.434 1.00 91.69 98 LYS A O 1
ATOM 753 N N . PHE A 1 99 ? 8.355 -2.437 -9.469 1.00 95.06 99 PHE A N 1
ATOM 754 C CA . PHE A 1 99 ? 8.524 -2.079 -10.879 1.00 95.06 99 PHE A CA 1
ATOM 755 C C . PHE A 1 99 ? 7.792 -3.061 -11.805 1.00 95.06 99 PHE A C 1
ATOM 757 O O . PHE A 1 99 ? 7.010 -2.638 -12.658 1.00 95.06 99 PHE A O 1
ATOM 764 N N . GLU A 1 100 ? 7.983 -4.362 -11.587 1.00 94.50 100 GLU A N 1
ATOM 765 C CA . GLU A 1 100 ? 7.335 -5.431 -12.349 1.00 94.50 100 GLU A CA 1
ATOM 766 C C . GLU A 1 100 ? 5.807 -5.379 -12.203 1.00 94.50 100 GLU A C 1
ATOM 768 O O . GLU A 1 100 ? 5.100 -5.434 -13.206 1.00 94.50 100 GLU A O 1
ATOM 773 N N . GLN A 1 101 ? 5.284 -5.178 -10.987 1.00 91.81 101 GLN A N 1
ATOM 774 C CA . GLN A 1 101 ? 3.842 -5.033 -10.741 1.00 91.81 101 GLN A CA 1
ATOM 775 C C . GLN A 1 101 ? 3.234 -3.837 -11.489 1.00 91.81 101 GLN A C 1
ATOM 777 O O . GLN A 1 101 ? 2.164 -3.964 -12.084 1.00 91.81 101 GLN A O 1
ATOM 782 N N . CYS A 1 102 ? 3.911 -2.684 -11.506 1.00 92.94 102 CYS A N 1
ATOM 783 C CA . CYS A 1 102 ? 3.457 -1.514 -12.265 1.00 92.94 102 CYS A CA 1
ATOM 784 C C . CYS A 1 102 ? 3.444 -1.776 -13.780 1.00 92.94 102 CYS A C 1
ATOM 786 O O . CYS A 1 102 ? 2.526 -1.354 -14.490 1.00 92.94 102 CYS A O 1
ATOM 788 N N . CYS A 1 103 ? 4.453 -2.484 -14.286 1.00 93.38 103 CYS A N 1
ATOM 789 C CA . CYS A 1 103 ? 4.524 -2.843 -15.696 1.00 93.38 103 CYS A CA 1
ATOM 790 C C . CYS A 1 103 ? 3.449 -3.870 -16.078 1.00 93.38 103 CYS A C 1
ATOM 792 O O . CYS A 1 103 ? 2.787 -3.718 -17.102 1.00 93.38 103 CYS A O 1
ATOM 794 N N . ALA A 1 104 ? 3.209 -4.865 -15.222 1.00 90.69 104 ALA A N 1
ATOM 795 C CA . ALA A 1 104 ? 2.144 -5.844 -15.406 1.00 90.69 104 ALA A CA 1
ATOM 796 C C . ALA A 1 104 ? 0.759 -5.176 -15.405 1.00 90.69 104 ALA A C 1
ATOM 798 O O . ALA A 1 104 ? -0.055 -5.454 -16.281 1.00 90.69 104 ALA A O 1
ATOM 799 N N . TYR A 1 105 ? 0.512 -4.231 -14.490 1.00 89.88 105 TYR A N 1
ATOM 800 C CA . TYR A 1 105 ? -0.733 -3.453 -14.459 1.00 89.88 105 TYR A CA 1
ATOM 801 C C . TYR A 1 105 ? -0.966 -2.652 -15.754 1.00 89.88 105 TYR A C 1
ATOM 803 O O . TYR A 1 105 ? -2.097 -2.516 -16.212 1.00 89.88 105 TYR A O 1
ATOM 811 N N . SER A 1 106 ? 0.106 -2.170 -16.391 1.00 89.69 106 SER A N 1
ATOM 812 C CA . SER A 1 106 ? 0.059 -1.499 -17.700 1.00 89.69 106 SER A CA 1
ATOM 813 C C . SER A 1 106 ? 0.177 -2.457 -18.895 1.00 89.69 106 SER A C 1
ATOM 815 O O . SER A 1 106 ? 0.370 -2.009 -20.023 1.00 89.69 106 SER A O 1
ATOM 817 N N . SER A 1 107 ? 0.014 -3.767 -18.668 1.00 91.56 107 SER A N 1
ATOM 818 C CA . SER A 1 107 ? 0.034 -4.817 -19.698 1.00 91.56 107 SER A CA 1
ATOM 819 C C . SER A 1 107 ? 1.324 -4.864 -20.528 1.00 91.56 107 SER A C 1
ATOM 821 O O . SER A 1 107 ? 1.296 -5.201 -21.712 1.00 91.56 107 SER A O 1
ATOM 823 N N . ARG A 1 108 ? 2.468 -4.518 -19.927 1.00 92.81 108 ARG A N 1
ATOM 824 C CA . ARG A 1 108 ? 3.775 -4.607 -20.589 1.00 92.81 108 ARG A CA 1
ATOM 825 C C . ARG A 1 108 ? 4.274 -6.050 -20.616 1.00 92.81 108 ARG A C 1
ATOM 827 O O . ARG A 1 108 ? 4.092 -6.804 -19.662 1.00 92.81 108 ARG A O 1
ATOM 834 N N . ASP A 1 109 ? 4.921 -6.412 -21.719 1.00 93.81 109 ASP A N 1
ATOM 835 C CA . ASP A 1 109 ? 5.486 -7.744 -21.923 1.00 93.81 109 ASP A CA 1
ATOM 836 C C . ASP A 1 109 ? 6.667 -8.023 -20.977 1.00 93.81 109 ASP A C 1
ATOM 838 O O . ASP A 1 109 ? 7.493 -7.149 -20.720 1.00 93.81 109 ASP A O 1
ATOM 842 N N . GLY A 1 110 ? 6.782 -9.259 -20.485 1.00 92.62 110 GLY A N 1
ATOM 843 C CA . GLY A 1 110 ? 7.813 -9.632 -19.513 1.00 92.62 110 GLY A CA 1
ATOM 844 C C . GLY A 1 110 ? 9.249 -9.433 -20.011 1.00 92.62 110 GLY A C 1
ATOM 845 O O . GLY A 1 110 ? 10.111 -9.030 -19.231 1.00 92.62 110 GLY A O 1
ATOM 846 N N . ALA A 1 111 ? 9.520 -9.647 -21.303 1.00 94.38 111 ALA A N 1
ATOM 847 C CA . ALA A 1 111 ? 10.854 -9.438 -21.866 1.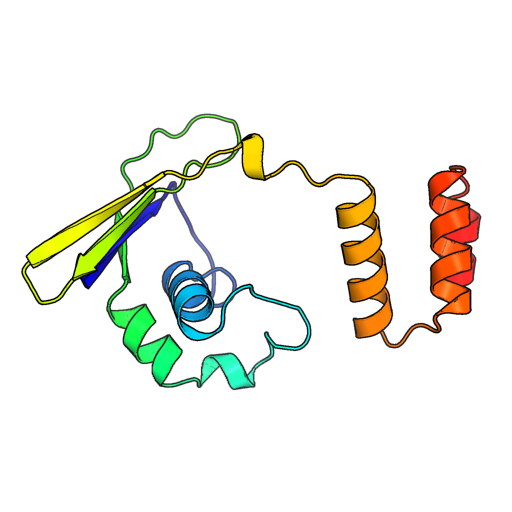00 94.38 111 ALA A CA 1
ATOM 848 C C . ALA A 1 111 ? 11.198 -7.944 -21.962 1.00 94.38 111 ALA A C 1
ATOM 850 O O . ALA A 1 111 ? 12.329 -7.546 -21.678 1.00 94.38 111 ALA A O 1
ATOM 851 N N . VAL A 1 112 ? 10.206 -7.115 -22.297 1.00 95.44 112 VAL A N 1
ATOM 852 C CA . VAL A 1 112 ? 10.315 -5.647 -22.304 1.00 95.44 112 VAL A CA 1
ATOM 853 C C . VAL A 1 112 ? 10.621 -5.124 -20.897 1.00 95.44 112 VAL A C 1
ATOM 855 O O . VAL A 1 112 ? 11.525 -4.307 -20.716 1.00 95.44 112 VAL A O 1
ATOM 858 N N . VAL A 1 113 ? 9.919 -5.641 -19.885 1.00 96.25 113 VAL A N 1
ATOM 859 C CA . VAL A 1 113 ? 10.127 -5.285 -18.472 1.00 96.25 113 VAL A CA 1
ATOM 860 C C . VAL A 1 113 ? 11.530 -5.659 -18.000 1.00 96.25 113 VAL A C 1
ATOM 862 O O . VAL A 1 113 ? 12.218 -4.824 -17.413 1.00 96.25 113 VAL A O 1
ATOM 865 N N . GLU A 1 114 ? 11.992 -6.873 -18.300 1.00 96.62 114 GLU A N 1
ATOM 866 C CA . GLU A 1 114 ? 13.339 -7.329 -17.938 1.00 96.62 114 GLU A CA 1
ATOM 867 C C . GLU A 1 114 ? 14.426 -6.478 -18.615 1.00 96.62 114 GLU A C 1
ATOM 869 O O . GLU A 1 114 ? 15.408 -6.074 -17.985 1.00 96.62 114 GLU A O 1
ATOM 874 N N . GLN A 1 115 ? 14.255 -6.157 -19.899 1.00 96.56 115 GLN A N 1
ATOM 875 C CA . GLN A 1 115 ? 15.190 -5.306 -20.631 1.00 96.56 115 GLN A CA 1
ATOM 876 C C . GLN A 1 115 ? 15.256 -3.894 -20.032 1.00 96.56 115 GLN A C 1
ATOM 878 O O . GLN A 1 115 ? 16.351 -3.348 -19.856 1.00 96.56 115 GLN A O 1
ATOM 883 N N . ALA A 1 116 ? 14.104 -3.316 -19.691 1.00 96.94 116 ALA A N 1
ATOM 884 C CA . ALA A 1 116 ? 14.024 -2.008 -19.060 1.00 96.94 116 ALA A CA 1
ATOM 885 C C . ALA A 1 116 ? 14.664 -2.006 -17.663 1.00 96.94 116 ALA A C 1
ATOM 887 O O . ALA A 1 116 ? 15.463 -1.116 -17.363 1.00 96.94 116 ALA A O 1
ATOM 888 N N . TRP A 1 117 ? 14.396 -3.026 -16.840 1.00 97.19 117 TRP A N 1
ATOM 889 C CA . TRP A 1 117 ? 15.007 -3.178 -15.517 1.00 97.19 117 TRP A CA 1
ATOM 890 C C . TRP A 1 117 ? 16.537 -3.222 -15.602 1.00 97.19 117 TRP A C 1
ATOM 892 O O . TRP A 1 117 ? 17.230 -2.450 -14.937 1.00 97.19 117 TRP A O 1
ATOM 902 N N . ASN A 1 118 ? 17.082 -4.056 -16.490 1.00 97.25 118 ASN A N 1
ATOM 903 C CA . ASN A 1 118 ? 18.527 -4.170 -16.680 1.00 97.25 118 ASN A CA 1
ATOM 904 C C . ASN A 1 118 ? 19.167 -2.863 -17.173 1.00 97.25 118 ASN A C 1
ATOM 906 O O . ASN A 1 118 ? 20.279 -2.523 -16.763 1.00 97.25 118 ASN A O 1
ATOM 910 N N . ALA A 1 119 ? 18.477 -2.104 -18.029 1.00 97.12 119 ALA A N 1
ATOM 911 C CA . ALA A 1 119 ? 18.942 -0.788 -18.452 1.00 97.12 119 ALA A CA 1
ATOM 912 C C . ALA A 1 119 ? 18.964 0.214 -17.280 1.00 97.12 119 ALA A C 1
ATOM 914 O O . ALA A 1 119 ? 19.956 0.928 -17.123 1.00 97.12 119 ALA A O 1
ATOM 915 N N . ILE A 1 120 ? 17.939 0.219 -16.416 1.00 96.75 120 ILE A N 1
ATOM 916 C CA . ILE A 1 120 ? 17.879 1.061 -15.205 1.00 96.75 120 ILE A CA 1
ATOM 917 C C . ILE A 1 120 ? 19.036 0.739 -14.259 1.00 96.75 120 ILE A C 1
ATOM 919 O O . ILE A 1 120 ? 19.764 1.648 -13.860 1.00 96.75 120 ILE A O 1
ATOM 923 N N . MET A 1 121 ? 19.256 -0.543 -13.953 1.00 96.44 121 MET A N 1
ATOM 924 C CA . MET A 1 121 ? 20.311 -0.982 -13.027 1.00 96.44 121 MET A CA 1
ATOM 925 C C . MET A 1 121 ? 21.727 -0.652 -13.521 1.00 96.44 121 MET A C 1
ATOM 927 O O . MET A 1 121 ? 22.664 -0.590 -12.732 1.00 96.44 121 MET A O 1
ATOM 931 N N . GLN A 1 122 ? 21.886 -0.387 -14.818 1.00 97.06 122 GLN A N 1
ATOM 932 C CA . GLN A 1 122 ? 23.145 0.039 -15.433 1.00 97.06 122 GLN A CA 1
ATOM 933 C C . GLN A 1 122 ? 23.231 1.561 -15.648 1.00 97.06 122 GLN A C 1
ATOM 935 O O . GLN A 1 122 ? 24.140 2.038 -16.325 1.00 97.06 122 GLN A O 1
ATOM 940 N N . GLY A 1 123 ? 22.275 2.335 -15.124 1.00 96.88 123 GLY A N 1
ATOM 941 C CA . GLY A 1 123 ? 22.218 3.791 -15.284 1.00 96.88 123 GLY A CA 1
ATOM 942 C C . GLY A 1 123 ? 21.813 4.262 -16.687 1.00 96.88 123 GLY A C 1
ATOM 943 O O . GLY A 1 123 ? 21.907 5.448 -16.997 1.00 96.88 123 GLY A O 1
ATOM 944 N N . ARG A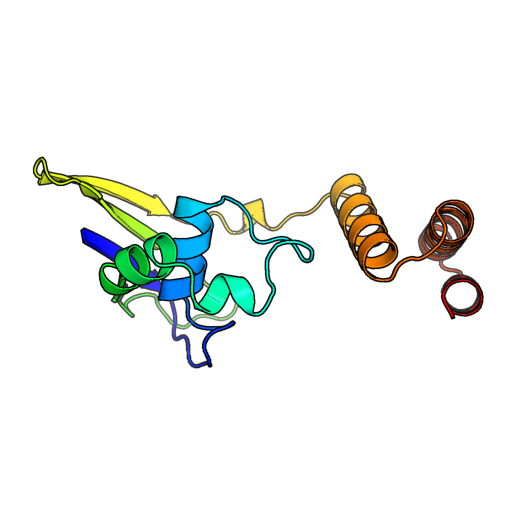 1 124 ? 21.336 3.361 -17.555 1.00 97.50 124 ARG A N 1
ATOM 945 C CA . ARG A 1 124 ? 20.945 3.646 -18.945 1.00 97.50 124 ARG A CA 1
ATOM 946 C C . ARG A 1 124 ? 19.467 4.040 -19.039 1.00 97.50 124 ARG A C 1
ATOM 948 O O . ARG A 1 124 ? 18.682 3.397 -19.732 1.00 97.50 124 ARG A O 1
ATOM 955 N N . ILE A 1 125 ? 19.088 5.120 -18.355 1.00 95.81 125 ILE A N 1
ATOM 956 C CA . ILE A 1 125 ? 17.681 5.549 -18.221 1.00 95.81 125 ILE A CA 1
ATOM 957 C C . ILE A 1 125 ? 17.010 5.820 -19.576 1.00 95.81 125 ILE A C 1
ATOM 959 O O . ILE A 1 125 ? 15.892 5.370 -19.797 1.00 95.81 125 ILE A O 1
ATOM 963 N N . ALA A 1 126 ? 17.695 6.485 -20.512 1.00 96.06 126 ALA A N 1
ATOM 964 C CA . ALA A 1 126 ? 17.134 6.769 -21.839 1.00 96.06 126 ALA A CA 1
ATOM 965 C C . ALA A 1 126 ? 16.781 5.489 -22.618 1.00 96.06 126 ALA A C 1
ATOM 967 O O . ALA A 1 126 ? 15.758 5.431 -23.292 1.00 96.06 126 ALA A O 1
ATOM 968 N N . GLN A 1 127 ? 17.602 4.444 -22.485 1.00 95.81 127 GLN A N 1
ATOM 969 C CA . GLN A 1 127 ? 17.333 3.151 -23.105 1.00 95.81 127 GLN A CA 1
ATOM 970 C C . GLN A 1 127 ? 16.162 2.431 -22.431 1.00 95.81 127 GLN A C 1
ATOM 972 O O . GLN A 1 127 ? 15.357 1.818 -23.121 1.00 95.81 127 GLN A O 1
ATOM 977 N N . ALA A 1 128 ? 16.065 2.502 -21.102 1.00 95.25 128 ALA A N 1
ATOM 978 C CA . ALA A 1 128 ? 14.943 1.916 -20.376 1.00 95.25 128 ALA A CA 1
ATOM 979 C C . ALA A 1 128 ? 13.606 2.545 -20.796 1.00 95.25 128 ALA A C 1
ATOM 981 O O . ALA A 1 128 ? 12.646 1.822 -21.038 1.00 95.25 128 ALA A O 1
ATOM 982 N N . LEU A 1 129 ? 13.564 3.875 -20.936 1.00 94.06 129 LEU A N 1
ATOM 983 C CA . LEU A 1 129 ? 12.376 4.597 -21.396 1.00 94.06 129 LEU A CA 1
ATOM 984 C C . LEU A 1 129 ? 11.982 4.193 -22.819 1.00 94.06 129 LEU A C 1
ATOM 986 O O . LEU A 1 129 ? 10.836 3.830 -23.037 1.00 94.06 129 LEU A O 1
ATOM 990 N N . ALA A 1 130 ? 12.941 4.154 -23.748 1.00 94.44 130 ALA A N 1
ATOM 991 C CA . ALA A 1 130 ? 12.681 3.793 -25.143 1.00 94.44 130 ALA A CA 1
ATOM 992 C C . ALA A 1 130 ? 12.096 2.380 -25.325 1.00 94.44 130 ALA A C 1
ATOM 994 O O . ALA A 1 130 ? 11.463 2.102 -26.335 1.00 94.44 130 ALA A O 1
ATOM 995 N N . VAL A 1 131 ? 12.345 1.475 -24.376 1.00 93.62 131 VAL A N 1
ATOM 996 C CA . VAL A 1 131 ? 11.798 0.111 -24.392 1.00 93.62 131 VAL A CA 1
ATOM 997 C C . VAL A 1 131 ? 10.413 0.056 -23.735 1.00 93.62 131 VAL A C 1
ATOM 999 O O . VAL A 1 131 ? 9.608 -0.798 -24.088 1.00 93.62 131 VAL A O 1
ATOM 1002 N N . LEU A 1 132 ? 10.121 0.956 -22.791 1.00 90.69 132 LEU A N 1
ATOM 1003 C CA . LEU A 1 132 ? 8.847 1.008 -22.065 1.00 90.69 132 LEU A CA 1
ATOM 1004 C C . LEU A 1 132 ? 7.757 1.833 -22.757 1.00 90.69 132 LEU A C 1
ATOM 1006 O O . LEU A 1 132 ? 6.602 1.714 -22.348 1.00 90.69 132 LEU A O 1
ATOM 1010 N N . GLU A 1 133 ? 8.098 2.680 -23.728 1.00 84.06 133 GLU A N 1
ATOM 1011 C CA . GLU A 1 133 ? 7.137 3.433 -24.551 1.00 84.06 133 GLU A CA 1
ATOM 1012 C C . GLU A 1 133 ? 6.365 2.490 -25.486 1.00 84.06 133 GLU A C 1
ATOM 1014 O O . GLU A 1 133 ? 5.139 2.322 -25.240 1.00 84.06 133 GLU A O 1
#

Organism: NCBI:txid2666307

InterPro domains:
  IPR036148 MmgE/PrpD superfamily [SSF103378] (8-120)
  IPR042188 MmgE/PrpD superfamily, domain 2 [G3DSA:3.30.1330.120] (5-83)
  IPR045337 MmgE/PrpD, C-terminal [PF19305] (10-104)